Protein AF-A0A2K3NR75-F1 (afdb_monomer_lite)

Foldseek 3Di:
DDDPPPVVVVVVVVVVVVVVVVVVVVVVVVVVVVVVVVLVVVLVVVLVVCVVVVDFQDKDKDKDWDQKDKDFDDDPNDGQKMKMWGGWIWIWIADRSRDIDIDTDTPWIWMAGPDPPDPGGTPDTGDDPDPVVPD

Organism: T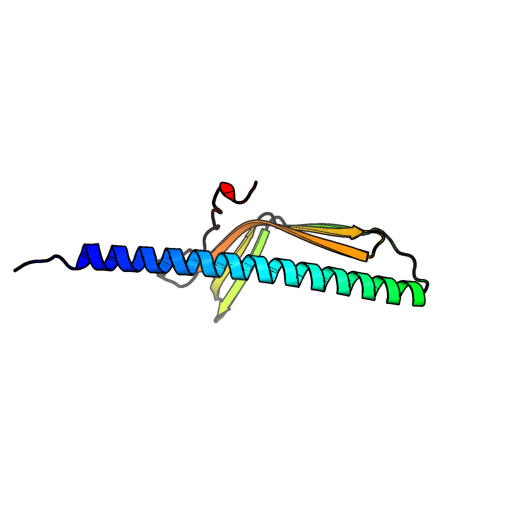rifolium pratense (NCBI:txid57577)

Radius of gyration: 23.93 Å; chains: 1; bounding box: 60×55×50 Å

InterPro domains:
  IPR045167 Hobbit [PF10344] (11-134)
  IPR045167 Hobbit [PTHR15678] (14-135)

pLDDT: mean 82.63, std 13.37, range [39.53, 96.19]

Sequence (135 aa):
MCMPNQIVIQHWQVQGLKRELVSAQKSRKAASVALRLALQKAAQLRLAEKEKNKSPSYAMRISLQINKVVWSMLVDGKSFAEAEINDMIYDFDRDYKDVGVAQFTTKYFVVRNCLPNAKSDMLLSAWNPPAEWGK

Structure (mmCIF, N/CA/C/O backbone):
data_AF-A0A2K3NR75-F1
#
_entry.id   AF-A0A2K3NR75-F1
#
loop_
_atom_site.group_PDB
_atom_site.id
_atom_site.type_symbol
_atom_site.label_atom_id
_atom_site.label_alt_id
_atom_site.label_comp_id
_atom_site.label_asym_id
_atom_site.label_entity_id
_atom_site.label_seq_id
_atom_site.pdbx_PDB_ins_code
_atom_site.Cartn_x
_atom_site.Cartn_y
_atom_site.Cartn_z
_atom_site.occupancy
_atom_site.B_iso_or_equiv
_atom_site.auth_seq_id
_atom_site.auth_comp_id
_atom_site.auth_asym_id
_atom_site.auth_atom_id
_atom_site.pdbx_PDB_model_num
ATOM 1 N N . MET A 1 1 ? -38.927 -38.707 5.426 1.00 39.53 1 MET A N 1
ATOM 2 C CA . MET A 1 1 ? -38.638 -37.442 4.717 1.00 39.53 1 MET A CA 1
ATOM 3 C C . MET A 1 1 ? -37.135 -37.358 4.524 1.00 39.53 1 MET A C 1
ATOM 5 O O . MET A 1 1 ? -36.407 -37.290 5.503 1.00 39.53 1 MET A O 1
ATOM 9 N N . CYS A 1 2 ? -36.675 -37.510 3.284 1.00 45.22 2 CYS A N 1
ATOM 10 C CA . CYS A 1 2 ? -35.259 -37.522 2.935 1.00 45.22 2 CYS A CA 1
ATOM 11 C C . CYS A 1 2 ? -34.690 -36.097 2.988 1.00 45.22 2 CYS A C 1
ATOM 13 O O . CYS A 1 2 ? -35.294 -35.185 2.431 1.00 45.22 2 CYS A O 1
ATOM 15 N N . MET A 1 3 ? -33.505 -35.924 3.577 1.00 49.94 3 MET A N 1
ATOM 16 C CA . MET A 1 3 ? -32.680 -34.716 3.448 1.00 49.94 3 MET A CA 1
ATOM 17 C C . MET A 1 3 ? -31.405 -35.046 2.643 1.00 49.94 3 MET A C 1
ATOM 19 O O . MET A 1 3 ? -30.367 -35.289 3.254 1.00 49.94 3 MET A O 1
ATOM 23 N N . PRO A 1 4 ? -31.425 -35.081 1.292 1.00 53.16 4 PRO A N 1
ATOM 24 C CA . PRO A 1 4 ? -30.208 -35.246 0.489 1.00 53.16 4 PRO A CA 1
ATOM 25 C C . PRO A 1 4 ? -29.584 -33.910 0.034 1.00 53.16 4 PRO A C 1
ATOM 27 O O . PRO A 1 4 ? -28.529 -33.906 -0.592 1.00 53.16 4 PRO A O 1
ATOM 30 N N . ASN A 1 5 ? -30.212 -32.762 0.310 1.00 58.28 5 ASN A N 1
ATOM 31 C CA . ASN A 1 5 ? -29.942 -31.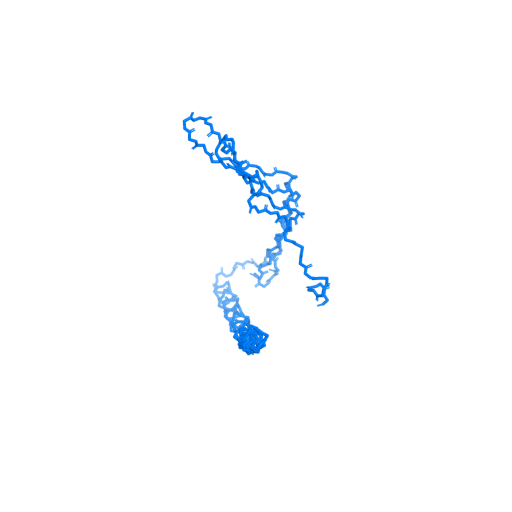549 -0.471 1.00 58.28 5 ASN A CA 1
ATOM 32 C C . ASN A 1 5 ? -28.756 -30.693 0.004 1.00 58.28 5 ASN A C 1
ATOM 34 O O . ASN A 1 5 ? -28.143 -30.023 -0.820 1.00 58.28 5 ASN A O 1
ATOM 38 N N . GLN A 1 6 ? -28.369 -30.711 1.282 1.00 58.34 6 GLN A N 1
ATOM 39 C CA . GLN A 1 6 ? -27.370 -29.748 1.781 1.00 58.34 6 GLN A CA 1
ATOM 40 C C . GLN A 1 6 ? -25.939 -30.041 1.288 1.00 58.34 6 GLN A C 1
ATOM 42 O O . GLN A 1 6 ? -25.215 -29.128 0.895 1.00 58.34 6 GLN A O 1
ATOM 47 N N . ILE A 1 7 ? -25.545 -31.319 1.260 1.00 62.47 7 ILE A N 1
ATOM 48 C CA . ILE A 1 7 ? -24.196 -31.757 0.854 1.00 62.47 7 ILE A CA 1
ATOM 49 C C . ILE A 1 7 ? -24.002 -31.582 -0.659 1.00 62.47 7 ILE A C 1
ATOM 51 O O . ILE A 1 7 ? -22.949 -31.138 -1.117 1.00 62.47 7 ILE A O 1
ATOM 55 N N . VAL A 1 8 ? -25.043 -31.875 -1.442 1.00 63.75 8 VAL A N 1
ATOM 56 C CA . VAL A 1 8 ? -25.018 -31.723 -2.902 1.00 63.75 8 VAL A CA 1
ATOM 57 C C . VAL A 1 8 ? -24.912 -30.244 -3.287 1.00 63.75 8 VAL A C 1
ATOM 59 O O . VAL A 1 8 ? -24.102 -29.900 -4.146 1.00 63.75 8 VAL A O 1
ATOM 62 N N . ILE A 1 9 ? -25.648 -29.351 -2.611 1.00 69.75 9 ILE A N 1
ATOM 63 C CA . ILE A 1 9 ? -25.576 -27.897 -2.841 1.00 69.75 9 ILE A CA 1
ATOM 64 C C . ILE A 1 9 ? -24.168 -27.356 -2.545 1.00 69.75 9 ILE A C 1
ATOM 66 O O . ILE A 1 9 ? -23.607 -26.636 -3.374 1.00 69.75 9 ILE A O 1
ATOM 70 N N . GLN A 1 10 ? -23.556 -27.751 -1.424 1.00 71.38 10 GLN A N 1
ATOM 71 C CA . GLN A 1 10 ? -22.191 -27.331 -1.082 1.00 71.38 10 GLN A CA 1
ATOM 72 C C . GLN A 1 10 ? -21.157 -27.822 -2.101 1.00 71.38 10 GLN A C 1
ATOM 74 O O . GLN A 1 10 ? -20.259 -27.073 -2.488 1.00 71.38 10 GLN A O 1
ATOM 79 N N . HIS A 1 11 ? -21.300 -29.054 -2.591 1.00 80.06 11 HIS A N 1
ATOM 80 C CA . HIS A 1 11 ? -20.415 -29.599 -3.616 1.00 80.06 11 HIS A CA 1
ATOM 81 C C . HIS A 1 11 ? -20.489 -28.800 -4.930 1.00 80.06 11 HIS A C 1
ATOM 83 O O . HIS A 1 11 ? -19.452 -28.454 -5.502 1.00 80.06 11 HIS A O 1
ATOM 89 N N . TRP A 1 12 ? -21.693 -28.438 -5.385 1.00 83.19 12 TRP A N 1
ATOM 90 C CA . TRP A 1 12 ? -21.870 -27.605 -6.580 1.00 83.19 12 TRP A CA 1
ATOM 91 C C . TRP A 1 12 ? -21.313 -26.190 -6.405 1.00 83.19 12 TRP A C 1
ATOM 93 O O . TRP A 1 12 ? -20.656 -25.685 -7.317 1.00 83.19 12 TRP A O 1
ATOM 103 N N . GLN A 1 13 ? -21.494 -25.580 -5.231 1.00 86.06 13 GLN A N 1
ATOM 104 C CA . GLN A 1 13 ? -20.902 -24.277 -4.911 1.00 86.06 13 GLN A CA 1
ATOM 105 C C . GLN A 1 13 ? -19.370 -24.328 -4.943 1.00 86.06 13 GLN A C 1
ATOM 107 O O . GLN A 1 13 ? -18.740 -23.499 -5.597 1.00 86.06 13 GLN A O 1
ATOM 112 N N . VAL A 1 14 ? -18.755 -25.337 -4.320 1.00 89.38 14 VAL A N 1
ATOM 113 C CA . VAL A 1 14 ? -17.293 -25.509 -4.330 1.00 89.38 14 VAL A CA 1
ATOM 114 C C . VAL A 1 14 ? -16.768 -25.726 -5.752 1.00 89.38 14 VAL A C 1
ATOM 116 O O . VAL A 1 14 ? -15.735 -25.167 -6.124 1.00 89.38 14 VAL A O 1
ATOM 119 N N . GLN A 1 15 ? -17.467 -26.504 -6.582 1.00 91.38 15 GLN A N 1
ATOM 120 C CA . GLN A 1 15 ? -17.078 -26.696 -7.982 1.00 91.38 15 GLN A CA 1
ATOM 121 C C . GLN A 1 15 ? -17.253 -25.435 -8.842 1.00 91.38 15 GLN A C 1
ATOM 123 O O . GLN A 1 15 ? -16.462 -25.218 -9.766 1.00 91.38 15 GLN A O 1
ATOM 128 N N . GLY A 1 16 ? -18.261 -24.608 -8.558 1.00 93.06 16 GLY A N 1
ATOM 129 C CA . GLY A 1 16 ? -18.436 -23.293 -9.177 1.00 93.06 16 GLY A CA 1
ATOM 130 C C . GLY A 1 16 ? -17.271 -22.363 -8.843 1.00 93.06 16 GLY A C 1
ATOM 131 O O . GLY A 1 16 ? -16.572 -21.903 -9.744 1.00 93.06 16 GLY A O 1
ATOM 132 N N . LEU A 1 17 ? -16.967 -22.218 -7.551 1.00 93.19 17 LEU A N 1
ATOM 133 C CA . LEU A 1 17 ? -15.864 -21.387 -7.058 1.00 93.19 17 LEU A CA 1
ATOM 134 C C . LEU A 1 17 ? -14.503 -21.816 -7.620 1.00 93.19 17 LEU A C 1
ATOM 136 O O . LEU A 1 17 ? -13.689 -20.973 -7.988 1.00 93.19 17 LEU A O 1
ATOM 140 N N . LYS A 1 18 ? -14.249 -23.123 -7.760 1.00 93.62 18 LYS A N 1
ATOM 141 C CA . LYS A 1 18 ? -13.016 -23.625 -8.395 1.00 93.62 18 LYS A CA 1
ATOM 142 C C . LYS A 1 18 ? -12.893 -23.192 -9.859 1.00 93.62 18 LYS A C 1
ATOM 144 O O . LYS A 1 18 ? -11.796 -22.854 -10.300 1.00 93.62 18 LYS A O 1
ATOM 149 N N . ARG A 1 19 ? -13.994 -23.183 -10.617 1.00 94.69 19 ARG A N 1
ATOM 150 C CA . ARG A 1 19 ? -13.997 -22.702 -12.010 1.00 94.69 19 ARG A CA 1
ATOM 151 C C . ARG A 1 19 ? -13.770 -21.195 -12.085 1.00 94.69 19 ARG A C 1
ATOM 153 O O . ARG A 1 19 ? -12.962 -20.747 -12.900 1.00 94.69 19 ARG A O 1
ATOM 160 N N . GLU A 1 20 ? -14.428 -20.433 -11.219 1.00 94.38 20 GLU A N 1
ATOM 161 C CA . GLU A 1 20 ? -14.246 -18.982 -11.128 1.00 94.38 20 GLU A CA 1
ATOM 162 C C . GLU A 1 20 ? -12.811 -18.612 -10.747 1.00 94.38 20 GLU A C 1
ATOM 164 O O . GLU A 1 20 ? -12.221 -17.737 -11.379 1.00 94.38 20 GLU A O 1
ATOM 169 N N . LEU A 1 21 ? -12.200 -19.339 -9.807 1.00 91.31 21 LEU A N 1
ATOM 170 C CA . LEU A 1 21 ? -10.807 -19.141 -9.407 1.00 91.31 21 LEU A CA 1
ATOM 171 C C . LEU A 1 21 ? -9.846 -19.296 -10.593 1.00 91.31 21 LEU A C 1
ATOM 173 O O . LEU A 1 21 ? -8.980 -18.447 -10.800 1.00 91.31 21 LEU A O 1
ATOM 177 N N . VAL A 1 22 ? -10.010 -20.347 -11.402 1.00 94.31 22 VAL A N 1
ATOM 178 C CA . VAL A 1 22 ? -9.172 -20.572 -12.594 1.00 94.31 22 VAL A CA 1
ATOM 179 C C . VAL A 1 22 ? -9.359 -19.450 -13.618 1.00 94.31 22 VAL A C 1
ATOM 181 O O . VAL A 1 22 ? -8.386 -18.992 -14.222 1.00 94.31 22 VAL A O 1
ATOM 184 N N . SER A 1 23 ? -10.594 -18.980 -13.807 1.00 94.50 23 SER A N 1
ATOM 185 C CA . SER A 1 23 ? -10.890 -17.846 -14.687 1.00 94.50 23 SER A CA 1
ATOM 186 C C . SER A 1 23 ? -10.212 -16.563 -14.193 1.00 94.50 23 SER A C 1
ATOM 188 O O . SER A 1 23 ? -9.476 -15.915 -14.941 1.00 94.50 23 SER A O 1
ATOM 190 N N . ALA A 1 24 ? -10.353 -16.249 -12.903 1.00 91.06 24 ALA A N 1
ATOM 191 C CA . ALA A 1 24 ? -9.741 -15.082 -12.278 1.00 91.06 24 ALA A CA 1
ATOM 192 C C . ALA A 1 24 ? -8.207 -15.122 -12.366 1.00 91.06 24 ALA A C 1
ATOM 194 O O . ALA A 1 24 ? -7.572 -14.113 -12.673 1.00 91.06 24 ALA A O 1
ATOM 195 N N . GLN A 1 25 ? -7.595 -16.294 -12.173 1.00 92.88 25 GLN A N 1
ATOM 196 C CA . GLN A 1 25 ? -6.150 -16.482 -12.319 1.00 92.88 25 GLN A CA 1
ATOM 197 C C . GLN A 1 25 ? -5.666 -16.211 -13.749 1.00 92.88 25 GLN A C 1
ATOM 199 O O . GLN A 1 25 ? -4.639 -15.549 -13.930 1.00 92.88 25 GLN A O 1
ATOM 204 N N . LYS A 1 26 ? -6.400 -16.678 -14.769 1.00 95.75 26 LYS A N 1
ATOM 205 C CA . LYS A 1 26 ? -6.086 -16.396 -16.179 1.00 95.75 26 LYS A CA 1
ATOM 206 C C . LYS A 1 26 ? -6.196 -14.906 -16.487 1.00 95.75 26 LYS A C 1
ATOM 208 O O . LYS A 1 26 ? -5.255 -14.340 -17.045 1.00 95.75 26 LYS A O 1
ATOM 213 N N . SER A 1 27 ? -7.283 -14.266 -16.061 1.00 92.50 27 SER A N 1
ATOM 214 C CA . SER A 1 27 ? -7.485 -12.821 -16.218 1.00 92.50 27 SER A CA 1
ATOM 215 C C . SER A 1 27 ? -6.378 -12.020 -15.536 1.00 92.50 27 SER A C 1
ATOM 217 O O . SER A 1 27 ? -5.807 -11.118 -16.144 1.00 92.50 27 SER A O 1
ATOM 219 N N . ARG A 1 28 ? -5.981 -12.404 -14.316 1.00 91.88 28 ARG A N 1
ATOM 220 C CA . ARG A 1 28 ? -4.858 -11.789 -13.595 1.00 91.88 28 ARG A CA 1
ATOM 221 C C . ARG A 1 28 ? -3.544 -11.917 -14.364 1.00 91.88 28 ARG A C 1
ATOM 223 O O . ARG A 1 28 ? -2.801 -10.943 -14.464 1.00 91.88 28 ARG A O 1
ATOM 230 N N . LYS A 1 29 ? -3.250 -13.094 -14.928 1.00 94.69 29 LYS A N 1
ATOM 231 C CA . LYS A 1 29 ? -2.036 -13.311 -15.732 1.00 94.69 29 LYS A CA 1
ATOM 232 C C . LYS A 1 29 ? -2.039 -12.438 -16.990 1.00 94.69 29 LYS A C 1
ATOM 234 O O . LYS A 1 29 ? -1.027 -11.811 -17.287 1.00 94.69 29 LYS A O 1
ATOM 239 N N . ALA A 1 30 ? -3.171 -12.350 -17.686 1.00 96.19 30 ALA A N 1
ATOM 240 C CA . ALA A 1 30 ? -3.319 -11.496 -18.863 1.00 96.19 30 ALA A CA 1
ATOM 241 C C . ALA A 1 30 ? -3.146 -10.007 -18.517 1.00 96.19 30 ALA A C 1
ATOM 243 O O . ALA A 1 30 ? -2.362 -9.314 -19.165 1.00 96.19 30 ALA A O 1
ATOM 244 N N . ALA A 1 31 ? -3.800 -9.536 -17.451 1.00 91.56 31 ALA A N 1
ATOM 245 C CA . ALA A 1 31 ? -3.668 -8.166 -16.963 1.00 91.56 31 ALA A CA 1
ATOM 246 C C . ALA A 1 31 ? -2.223 -7.831 -16.561 1.00 91.56 31 ALA A C 1
ATOM 248 O O . ALA A 1 31 ? -1.721 -6.765 -16.903 1.00 91.56 31 ALA A O 1
ATOM 249 N N . SER A 1 32 ? -1.521 -8.757 -15.901 1.00 89.31 32 SER A N 1
ATOM 250 C CA . SER A 1 32 ? -0.112 -8.586 -15.528 1.00 89.31 32 SER A CA 1
ATOM 251 C C . SER A 1 32 ? 0.804 -8.444 -16.752 1.00 89.31 32 SER A C 1
ATOM 253 O O . SER A 1 32 ? 1.653 -7.551 -16.787 1.00 89.31 32 SER A O 1
ATOM 255 N N . VAL A 1 33 ? 0.604 -9.265 -17.789 1.00 95.88 33 VAL A N 1
ATOM 256 C CA . VAL A 1 33 ? 1.363 -9.162 -19.049 1.00 95.88 33 VAL A CA 1
ATOM 257 C C . VAL A 1 33 ? 1.075 -7.837 -19.757 1.00 95.88 33 VAL A C 1
ATOM 259 O O . VAL A 1 33 ? 2.009 -7.159 -20.190 1.00 95.88 33 VAL A O 1
ATOM 262 N N . ALA A 1 34 ? -0.197 -7.440 -19.839 1.00 95.38 34 ALA A N 1
ATOM 263 C CA . ALA A 1 34 ? -0.598 -6.175 -20.447 1.00 95.38 34 ALA A CA 1
ATOM 264 C C . ALA A 1 34 ? 0.009 -4.970 -19.710 1.00 95.38 34 ALA A C 1
ATOM 266 O O . ALA A 1 34 ? 0.574 -4.080 -20.346 1.00 95.38 34 ALA A O 1
ATOM 267 N N . LEU A 1 35 ? -0.031 -4.978 -18.374 1.00 92.12 35 LEU A N 1
ATOM 268 C CA . LEU A 1 35 ? 0.584 -3.950 -17.538 1.00 92.12 35 LEU A CA 1
ATOM 269 C C . LEU A 1 35 ? 2.091 -3.865 -17.782 1.00 92.12 35 LEU A C 1
ATOM 271 O O . LEU A 1 35 ? 2.618 -2.776 -17.995 1.00 92.12 35 LEU A O 1
ATOM 275 N N . ARG A 1 36 ? 2.790 -5.005 -17.809 1.00 90.75 36 ARG A N 1
ATOM 276 C CA . ARG A 1 36 ? 4.233 -5.042 -18.072 1.00 90.75 36 ARG A CA 1
ATOM 277 C C . ARG A 1 36 ? 4.580 -4.420 -19.426 1.00 90.75 36 ARG A C 1
ATOM 279 O O . ARG A 1 36 ? 5.513 -3.625 -19.497 1.00 90.75 36 ARG A O 1
ATOM 286 N N . LEU A 1 37 ? 3.824 -4.734 -20.478 1.00 95.19 37 LEU A N 1
ATOM 287 C CA . LEU A 1 37 ? 4.020 -4.137 -21.805 1.00 95.19 37 LEU A CA 1
ATOM 288 C C . LEU A 1 37 ? 3.746 -2.629 -21.807 1.00 95.19 37 LEU A C 1
ATOM 290 O O . LEU A 1 37 ? 4.505 -1.872 -22.411 1.00 95.19 37 LEU A O 1
ATOM 294 N N . ALA A 1 38 ? 2.685 -2.184 -21.131 1.00 93.75 38 ALA A N 1
ATOM 295 C CA . ALA A 1 38 ? 2.356 -0.765 -21.021 1.00 93.75 38 ALA A CA 1
ATOM 296 C C . ALA A 1 38 ? 3.465 0.014 -20.297 1.00 93.75 38 ALA A C 1
ATOM 298 O O . ALA A 1 38 ? 3.893 1.062 -20.779 1.00 93.75 38 ALA A O 1
ATOM 299 N N . LEU A 1 39 ? 3.990 -0.533 -19.196 1.00 86.69 39 LEU A N 1
ATOM 300 C CA . LEU A 1 39 ? 5.107 0.054 -18.456 1.00 86.69 39 LEU A CA 1
ATOM 301 C C . LEU A 1 39 ? 6.385 0.115 -19.300 1.00 86.69 39 LEU A C 1
ATOM 303 O O . LEU A 1 39 ? 7.054 1.145 -19.312 1.00 86.69 39 LEU A O 1
ATOM 307 N N . GLN A 1 40 ? 6.700 -0.944 -20.053 1.00 86.25 40 GLN A N 1
ATOM 308 C CA . GLN A 1 40 ? 7.851 -0.952 -20.962 1.00 86.25 40 GLN A CA 1
ATOM 309 C C . GLN A 1 40 ? 7.733 0.123 -22.049 1.00 86.25 40 GLN A C 1
ATOM 311 O O . GLN A 1 40 ? 8.690 0.861 -22.278 1.00 86.25 40 GLN A O 1
ATOM 316 N N . LYS A 1 41 ? 6.560 0.262 -22.680 1.00 93.06 41 LYS A N 1
ATOM 317 C CA . LYS A 1 41 ? 6.311 1.316 -23.678 1.00 93.06 41 LYS A CA 1
ATOM 318 C C . LYS A 1 41 ? 6.420 2.713 -23.069 1.00 93.06 41 LYS A C 1
ATOM 320 O O . LYS A 1 41 ? 7.056 3.581 -23.655 1.00 93.06 41 LYS A O 1
ATOM 325 N N . ALA A 1 42 ? 5.844 2.925 -21.887 1.00 85.94 42 ALA A N 1
ATOM 326 C CA . ALA A 1 42 ? 5.930 4.205 -21.189 1.00 85.94 42 ALA A CA 1
ATOM 327 C C . ALA A 1 42 ? 7.382 4.571 -20.831 1.00 85.94 42 ALA A C 1
ATOM 329 O O . ALA A 1 42 ? 7.777 5.725 -20.983 1.00 85.94 42 ALA A O 1
ATOM 330 N N . ALA A 1 43 ? 8.193 3.596 -20.409 1.00 80.38 43 ALA A N 1
ATOM 331 C CA . ALA A 1 43 ? 9.615 3.805 -20.142 1.00 80.38 43 ALA A CA 1
ATOM 332 C C . ALA A 1 43 ? 10.394 4.168 -21.420 1.00 80.38 43 ALA A C 1
ATOM 334 O O . ALA A 1 43 ? 11.170 5.119 -21.411 1.00 80.38 43 ALA A O 1
ATOM 335 N N . GLN A 1 44 ? 10.143 3.470 -22.534 1.00 83.69 44 GLN A N 1
ATOM 336 C CA . GLN A 1 44 ? 10.761 3.781 -23.831 1.00 83.69 44 GLN A CA 1
ATOM 337 C C . GLN A 1 44 ? 10.411 5.191 -24.326 1.00 83.69 44 GLN A C 1
ATOM 339 O O . GLN A 1 44 ? 11.289 5.905 -24.801 1.00 83.69 44 GLN A O 1
ATOM 344 N N . LEU A 1 45 ? 9.150 5.611 -24.184 1.00 85.50 45 LEU A N 1
ATOM 345 C CA . LEU A 1 45 ? 8.717 6.961 -24.559 1.00 85.50 45 LEU A CA 1
ATOM 346 C C . LEU A 1 45 ? 9.426 8.035 -23.727 1.00 85.50 45 LEU A C 1
ATOM 348 O O . LEU A 1 45 ? 9.937 8.999 -24.290 1.00 85.50 45 LEU A O 1
ATOM 352 N N . ARG A 1 46 ? 9.534 7.835 -22.408 1.00 77.00 46 ARG A N 1
ATOM 353 C CA . ARG A 1 46 ? 10.263 8.758 -21.524 1.00 77.00 46 ARG A CA 1
ATOM 354 C C . ARG A 1 46 ? 11.746 8.854 -21.869 1.00 77.00 46 ARG A C 1
ATOM 356 O O . ARG A 1 46 ? 12.290 9.953 -21.855 1.00 77.00 46 ARG A O 1
ATOM 363 N N . LEU A 1 47 ? 12.388 7.735 -22.211 1.00 73.88 47 LEU A N 1
ATOM 364 C CA . LEU A 1 47 ? 13.778 7.726 -22.676 1.00 73.88 47 LEU A CA 1
ATOM 365 C C . LEU A 1 47 ? 13.947 8.546 -23.964 1.00 73.88 47 LEU A C 1
ATOM 367 O O . LEU A 1 47 ? 14.815 9.413 -24.021 1.00 73.88 47 LEU A O 1
ATOM 371 N N . ALA A 1 48 ? 13.076 8.343 -24.957 1.00 79.12 48 ALA A N 1
ATOM 372 C CA . ALA A 1 48 ? 13.125 9.076 -26.224 1.00 79.12 48 ALA A CA 1
ATOM 373 C C . ALA A 1 48 ? 12.853 10.586 -26.060 1.00 79.12 48 ALA A C 1
ATOM 375 O O . ALA A 1 48 ? 13.471 11.415 -26.730 1.00 79.12 48 ALA A O 1
ATOM 376 N N . GLU A 1 49 ? 11.942 10.975 -25.163 1.00 75.94 49 GLU A N 1
ATOM 377 C CA . GLU A 1 49 ? 11.715 12.382 -24.801 1.00 75.94 49 GLU A CA 1
ATOM 378 C C . GLU A 1 49 ? 12.930 12.997 -24.097 1.00 75.94 49 GLU A C 1
ATOM 380 O O . GLU A 1 49 ? 13.267 14.161 -24.324 1.00 75.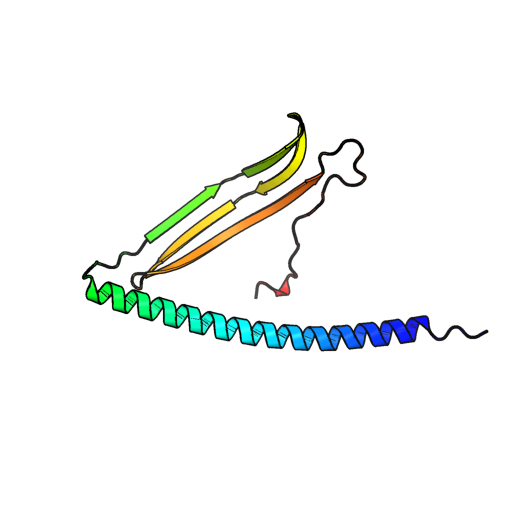94 49 GLU A O 1
ATOM 385 N N . LYS A 1 50 ? 13.627 12.219 -23.269 1.00 66.06 50 LYS A N 1
ATOM 386 C CA . LYS A 1 50 ? 14.808 12.678 -22.540 1.00 66.06 50 LYS A CA 1
ATOM 387 C C . LYS A 1 50 ? 16.027 12.866 -23.442 1.00 66.06 50 LYS A C 1
ATOM 389 O O . LYS A 1 50 ? 16.722 13.873 -23.308 1.00 66.06 50 LYS A O 1
ATOM 394 N N . GLU A 1 51 ? 16.239 11.966 -24.403 1.00 67.88 51 GLU A N 1
ATOM 395 C CA . GLU A 1 51 ? 17.280 12.101 -25.433 1.00 67.88 51 GLU A CA 1
ATOM 396 C C . GLU A 1 51 ? 17.113 13.395 -26.247 1.00 67.88 51 GLU A C 1
ATOM 398 O O . GLU A 1 51 ? 18.101 14.070 -26.543 1.00 67.88 51 GLU A O 1
ATOM 403 N N . LYS A 1 52 ? 15.868 13.812 -26.530 1.00 70.94 52 LYS A N 1
ATOM 404 C CA . LYS A 1 52 ? 15.579 15.102 -27.185 1.00 70.94 52 LYS A CA 1
ATOM 405 C C . LYS A 1 52 ? 15.947 16.313 -26.326 1.00 70.94 52 LYS A C 1
ATOM 407 O O . LYS A 1 52 ? 16.365 17.335 -26.865 1.00 70.94 52 LYS A O 1
ATOM 412 N N . ASN A 1 53 ? 15.823 16.196 -25.007 1.00 66.62 53 ASN A N 1
ATOM 413 C CA . ASN A 1 53 ? 16.012 17.303 -24.069 1.00 66.62 53 ASN A CA 1
ATOM 414 C C . ASN A 1 53 ? 17.449 17.414 -23.515 1.00 66.62 53 ASN A C 1
ATOM 416 O O . ASN A 1 53 ? 17.700 18.287 -22.686 1.00 66.62 53 ASN A O 1
ATOM 420 N N . LYS A 1 54 ? 18.393 16.558 -23.958 1.00 60.84 54 LYS A N 1
ATOM 421 C CA . LYS A 1 54 ? 19.814 16.507 -23.526 1.00 60.84 54 LYS A CA 1
ATOM 422 C C . LYS A 1 54 ? 20.023 16.522 -22.001 1.00 60.84 54 LYS A C 1
ATOM 424 O O . LYS A 1 54 ? 21.093 16.902 -21.526 1.00 60.84 54 LYS A O 1
ATOM 429 N N . SER A 1 55 ? 19.025 16.121 -21.216 1.00 60.12 55 SER A N 1
ATOM 430 C CA . SER A 1 55 ? 19.146 16.114 -19.761 1.00 60.12 55 SER A CA 1
ATOM 431 C C . SER A 1 55 ? 19.874 14.841 -19.311 1.00 60.12 55 SER A C 1
ATOM 433 O O . SER A 1 55 ? 19.494 13.741 -19.725 1.00 60.12 55 SER A O 1
ATOM 435 N N . PRO A 1 56 ? 20.928 14.940 -18.478 1.00 58.81 56 PRO A N 1
ATOM 436 C CA . PRO A 1 56 ? 21.642 13.760 -18.009 1.00 58.81 56 PRO A CA 1
ATOM 437 C C . PRO A 1 56 ? 20.706 12.847 -17.218 1.00 58.81 56 PRO A C 1
ATOM 439 O O . PRO A 1 56 ? 19.860 13.307 -16.445 1.00 58.81 56 PRO A O 1
ATOM 442 N N . SER A 1 57 ? 20.862 11.538 -17.391 1.00 64.88 57 SER A N 1
ATOM 443 C CA . SER A 1 57 ? 20.247 10.582 -16.479 1.00 64.88 57 SER A CA 1
ATOM 444 C C . SER A 1 57 ? 21.088 10.397 -15.233 1.00 64.88 57 SER A C 1
ATOM 446 O O . SER A 1 57 ? 22.313 10.333 -15.313 1.00 64.88 57 SER A O 1
ATOM 448 N N . TYR A 1 58 ? 20.427 10.352 -14.079 1.00 71.44 58 TYR A N 1
ATOM 449 C CA . TYR A 1 58 ? 21.081 10.230 -12.788 1.00 71.44 58 TYR A CA 1
ATOM 450 C C . TYR A 1 58 ? 20.376 9.154 -11.975 1.00 71.44 58 TYR A C 1
ATOM 452 O O . TYR A 1 58 ? 19.147 9.161 -11.871 1.00 71.44 58 TYR A O 1
ATOM 460 N N . ALA A 1 59 ? 21.158 8.239 -11.405 1.00 81.94 59 ALA A N 1
ATOM 461 C CA . ALA A 1 59 ? 20.625 7.270 -10.468 1.00 81.94 59 ALA A CA 1
ATOM 462 C C . ALA A 1 59 ? 20.236 7.980 -9.171 1.00 81.94 59 ALA A C 1
ATOM 464 O O . ALA A 1 59 ? 20.982 8.808 -8.650 1.00 81.94 59 ALA A O 1
ATOM 465 N N . MET A 1 60 ? 19.062 7.658 -8.648 1.00 88.88 60 MET A N 1
ATOM 466 C CA . MET A 1 60 ? 18.546 8.256 -7.425 1.00 88.88 60 MET A CA 1
ATOM 467 C C . MET A 1 60 ? 18.080 7.151 -6.500 1.00 88.88 60 MET A C 1
ATOM 469 O O . MET A 1 60 ? 17.330 6.279 -6.924 1.00 88.88 60 MET A O 1
ATOM 473 N N . ARG A 1 61 ? 18.486 7.233 -5.236 1.00 91.06 61 ARG A N 1
ATOM 474 C CA . ARG A 1 61 ? 17.979 6.380 -4.169 1.00 91.06 61 ARG A CA 1
ATOM 475 C C . ARG A 1 61 ? 17.475 7.251 -3.034 1.00 91.06 61 ARG A C 1
ATOM 477 O O . ARG A 1 61 ? 18.209 8.103 -2.539 1.00 91.06 61 ARG A O 1
ATOM 484 N N . ILE A 1 62 ? 16.228 7.046 -2.639 1.00 93.25 62 ILE A N 1
ATOM 485 C CA . ILE A 1 62 ? 15.605 7.685 -1.481 1.00 93.25 62 ILE A CA 1
ATOM 486 C C . ILE A 1 62 ? 15.099 6.563 -0.587 1.00 93.25 62 ILE A C 1
ATOM 488 O O . ILE A 1 62 ? 14.397 5.680 -1.063 1.00 93.25 62 ILE A O 1
ATOM 492 N N . SER A 1 63 ? 15.442 6.608 0.695 1.00 93.25 63 SER A N 1
ATOM 493 C CA . SER A 1 63 ? 14.879 5.716 1.705 1.00 93.25 63 SER A CA 1
ATOM 494 C C . SER A 1 63 ? 14.252 6.568 2.797 1.00 93.25 63 SER A C 1
ATOM 496 O O . SER A 1 63 ? 14.872 7.512 3.292 1.00 93.25 63 SER A O 1
ATOM 498 N N . LEU A 1 64 ? 13.003 6.271 3.130 1.00 94.31 64 LEU A N 1
ATOM 499 C CA . LEU A 1 64 ? 12.248 6.914 4.191 1.00 94.31 64 LEU A CA 1
ATOM 500 C C . LEU A 1 64 ? 11.734 5.834 5.135 1.00 94.31 64 LEU A C 1
ATOM 502 O O . LEU A 1 64 ? 11.021 4.925 4.719 1.00 94.31 64 LEU A O 1
ATOM 506 N N . GLN A 1 65 ? 12.051 5.978 6.415 1.00 94.25 65 GLN A N 1
ATOM 507 C CA . GLN A 1 65 ? 11.559 5.101 7.464 1.00 94.25 65 GLN A CA 1
ATOM 508 C C . GLN A 1 65 ? 10.698 5.903 8.436 1.00 94.25 65 GLN A C 1
ATOM 510 O O . GLN A 1 65 ? 11.137 6.912 8.989 1.00 94.25 65 GLN A O 1
ATOM 515 N N . ILE A 1 66 ? 9.474 5.434 8.657 1.00 93.56 66 ILE A N 1
ATOM 516 C CA . ILE A 1 66 ? 8.552 5.980 9.647 1.00 93.56 66 ILE A CA 1
ATOM 517 C C . ILE A 1 66 ? 8.141 4.848 10.581 1.00 93.56 66 ILE A C 1
ATOM 519 O O . ILE A 1 66 ? 7.485 3.892 10.172 1.00 93.56 66 ILE A O 1
ATOM 523 N N . ASN A 1 67 ? 8.504 4.977 11.856 1.00 93.25 67 ASN A N 1
ATOM 524 C CA . ASN A 1 67 ? 8.242 3.932 12.847 1.00 93.25 67 ASN A CA 1
ATOM 525 C C . ASN A 1 67 ? 6.739 3.723 13.068 1.00 93.25 67 ASN A C 1
ATOM 527 O O . ASN A 1 67 ? 6.274 2.591 13.162 1.00 93.25 67 ASN A O 1
ATOM 531 N N . LYS A 1 68 ? 5.969 4.814 13.133 1.00 93.50 68 LYS A N 1
ATOM 532 C CA . LYS A 1 68 ? 4.529 4.759 13.376 1.00 93.50 68 LYS A CA 1
ATOM 533 C C . LYS A 1 68 ? 3.818 5.953 12.752 1.00 93.50 68 LYS A C 1
ATOM 535 O O . LYS A 1 68 ? 4.213 7.096 12.970 1.00 93.50 68 LYS A O 1
ATOM 540 N N . VAL A 1 69 ? 2.742 5.677 12.025 1.00 91.94 69 VAL A N 1
ATOM 541 C CA . VAL A 1 69 ? 1.786 6.672 11.526 1.00 91.94 69 VAL A CA 1
ATOM 542 C C . VAL A 1 69 ? 0.418 6.325 12.092 1.00 91.94 69 VAL A C 1
ATOM 544 O O . VAL A 1 69 ? -0.031 5.189 11.953 1.00 91.94 69 VAL A O 1
ATOM 547 N N . VAL A 1 70 ? -0.248 7.295 12.720 1.00 92.88 70 VAL A N 1
ATOM 548 C CA . VAL A 1 70 ? -1.628 7.147 13.202 1.00 92.88 70 VAL A CA 1
ATOM 549 C C . VAL A 1 70 ? -2.473 8.264 12.626 1.00 92.88 70 VAL A C 1
ATOM 551 O O . VAL A 1 70 ? -2.120 9.436 12.752 1.00 92.88 70 VAL A O 1
ATOM 554 N N . TRP A 1 71 ? -3.576 7.895 11.990 1.00 93.81 71 TRP A N 1
ATOM 555 C CA . TRP A 1 71 ? -4.583 8.806 11.465 1.00 93.81 71 TRP A CA 1
ATOM 556 C C . TRP A 1 71 ? -5.906 8.545 12.177 1.00 93.81 71 TRP A C 1
ATOM 558 O O . TRP A 1 71 ? -6.367 7.406 12.218 1.00 93.81 71 TRP A O 1
ATOM 568 N N . SER A 1 72 ? -6.530 9.596 12.704 1.00 93.50 72 SER A N 1
ATOM 569 C CA . SER A 1 72 ? -7.803 9.502 13.422 1.00 93.50 72 SER A CA 1
ATOM 570 C C . SER A 1 72 ? -8.883 10.277 12.675 1.00 93.50 72 SER A C 1
ATOM 572 O O . SER A 1 72 ? -8.700 11.447 12.340 1.00 93.50 72 SER A O 1
ATOM 574 N N . MET A 1 73 ? -10.024 9.637 12.430 1.00 93.00 73 MET A N 1
ATOM 575 C CA . MET A 1 73 ? -11.231 10.314 11.963 1.00 93.00 73 MET A CA 1
ATOM 576 C C . MET A 1 73 ? -11.987 10.861 13.168 1.00 93.00 73 MET A C 1
ATOM 578 O O . MET A 1 73 ? -12.301 10.111 14.095 1.00 93.00 73 MET A O 1
ATOM 582 N N . LEU A 1 74 ? -12.271 12.163 13.147 1.00 93.25 74 LEU A N 1
ATOM 583 C CA . LEU A 1 74 ? -12.888 12.883 14.256 1.00 93.25 74 LEU A CA 1
ATOM 584 C C . LEU A 1 74 ? -14.321 13.307 13.912 1.00 93.25 74 LEU A C 1
ATOM 586 O O . LEU A 1 74 ? -14.592 13.737 12.793 1.00 93.25 74 LEU A O 1
ATOM 590 N N . VAL A 1 75 ? -15.212 13.246 14.898 1.00 91.56 75 VAL A N 1
ATOM 591 C CA . VAL A 1 75 ? -16.525 13.903 14.894 1.00 91.56 75 VAL A CA 1
ATOM 592 C C . VAL A 1 75 ? -16.706 14.577 16.255 1.00 91.56 75 VAL A C 1
ATOM 594 O O . VAL A 1 75 ? -16.386 13.980 17.281 1.00 91.56 75 VAL A O 1
ATOM 597 N N . ASP A 1 76 ? -17.116 15.845 16.283 1.00 93.12 76 ASP A N 1
ATOM 598 C CA . ASP A 1 76 ? -17.260 16.640 17.518 1.00 93.12 76 ASP A CA 1
ATOM 599 C C . ASP A 1 76 ? -16.021 16.615 18.440 1.00 93.12 76 ASP A C 1
ATOM 601 O O . ASP A 1 76 ? -16.118 16.575 19.668 1.00 93.12 76 ASP A O 1
ATOM 605 N N . GLY A 1 77 ? -14.826 16.584 17.840 1.00 89.81 77 GLY A N 1
ATOM 606 C CA . GLY A 1 77 ? -13.551 16.511 18.563 1.00 89.81 77 GLY A CA 1
ATOM 607 C C . GLY A 1 77 ? -13.215 15.136 19.156 1.00 89.81 77 GLY A C 1
ATOM 608 O O . GLY A 1 77 ? -12.194 15.003 19.826 1.00 89.81 77 GLY A O 1
ATOM 609 N N . LYS A 1 78 ? -14.029 14.105 18.904 1.00 90.25 78 LYS A N 1
ATOM 610 C CA . LYS A 1 78 ? -13.813 12.725 19.366 1.00 90.25 78 LYS A CA 1
ATOM 611 C C . LYS A 1 78 ? -13.468 11.810 18.199 1.00 90.25 78 LYS A C 1
ATOM 613 O O . LYS A 1 78 ? -14.084 11.907 17.140 1.00 90.25 78 LYS A O 1
ATOM 618 N N . SER A 1 79 ? -12.511 10.902 18.384 1.00 91.25 79 SER A N 1
ATOM 619 C CA . SER A 1 79 ? -12.207 9.898 17.365 1.00 91.25 79 SER A CA 1
ATOM 620 C C . SER A 1 79 ? -13.292 8.825 17.317 1.00 91.25 79 SER A C 1
ATOM 622 O O . SER A 1 79 ? -13.693 8.287 18.345 1.00 91.25 79 SER A O 1
ATOM 624 N N . PHE A 1 80 ? -13.773 8.507 16.115 1.00 90.81 80 PHE A N 1
ATOM 625 C CA . PHE A 1 80 ? -14.696 7.385 15.893 1.00 90.81 80 PHE A CA 1
ATOM 626 C C . PHE A 1 80 ? -14.057 6.253 15.079 1.00 90.81 80 PHE A C 1
ATOM 628 O O . PHE A 1 80 ? -14.539 5.122 15.120 1.00 90.81 80 PHE A O 1
ATOM 635 N N . ALA A 1 81 ? -12.949 6.527 14.387 1.00 91.38 81 ALA A N 1
ATOM 636 C CA . ALA A 1 81 ? -12.127 5.518 13.734 1.00 91.38 81 ALA A CA 1
ATOM 637 C C . ALA A 1 81 ? -10.653 5.928 13.750 1.00 91.38 81 ALA A C 1
ATOM 639 O O . ALA A 1 81 ? -10.329 7.114 13.663 1.00 91.38 81 ALA A O 1
ATOM 640 N N . GLU A 1 82 ? -9.763 4.943 13.816 1.00 93.62 82 GLU A N 1
ATOM 641 C CA . GLU A 1 82 ? -8.319 5.158 13.727 1.00 93.62 82 GLU A CA 1
ATOM 642 C C . GLU A 1 82 ? -7.676 4.165 12.772 1.00 93.62 82 GLU A C 1
ATOM 644 O O . GLU A 1 82 ? -8.024 2.989 12.755 1.00 93.62 82 GLU A O 1
ATOM 649 N N . ALA A 1 83 ? -6.704 4.634 12.002 1.00 92.25 83 ALA A N 1
ATOM 650 C CA . ALA A 1 83 ? -5.850 3.818 11.164 1.00 92.25 83 ALA A CA 1
ATOM 651 C C . ALA A 1 83 ? -4.405 3.965 11.638 1.00 92.25 83 ALA A C 1
ATOM 653 O O . ALA A 1 83 ? -3.905 5.076 11.812 1.00 92.25 83 ALA A O 1
ATOM 654 N N . GLU A 1 84 ? -3.731 2.843 11.846 1.00 91.94 84 GLU A N 1
ATOM 655 C CA . GLU A 1 84 ? -2.356 2.795 12.320 1.00 91.94 84 GLU A CA 1
ATOM 656 C C . GLU A 1 84 ? -1.502 1.946 11.380 1.00 91.94 84 GLU A C 1
ATOM 658 O O . GLU A 1 84 ? -1.822 0.788 11.113 1.00 91.94 84 GLU A O 1
ATOM 663 N N . ILE A 1 85 ? -0.396 2.520 10.907 1.00 91.12 85 ILE A N 1
ATOM 664 C CA . ILE A 1 85 ? 0.641 1.841 10.125 1.00 91.12 85 ILE A CA 1
ATOM 665 C C . ILE A 1 85 ? 1.908 1.808 10.977 1.00 91.12 85 ILE A C 1
ATOM 667 O O . ILE A 1 85 ? 2.361 2.855 11.446 1.00 91.12 85 ILE A O 1
ATOM 671 N N . ASN A 1 86 ? 2.495 0.623 11.151 1.00 91.19 86 ASN A N 1
ATOM 672 C CA . ASN A 1 86 ? 3.786 0.468 11.823 1.00 91.19 86 ASN A CA 1
ATOM 673 C C . ASN A 1 86 ? 4.892 0.052 10.862 1.00 91.19 86 ASN A C 1
ATOM 675 O O . ASN A 1 86 ? 4.657 -0.677 9.889 1.00 91.19 86 ASN A O 1
ATOM 679 N N . ASP A 1 87 ? 6.100 0.498 11.206 1.00 90.38 87 ASP A N 1
ATOM 680 C CA . ASP A 1 87 ? 7.354 0.191 10.527 1.00 90.38 87 ASP A CA 1
ATOM 681 C C . ASP A 1 87 ? 7.222 0.377 9.011 1.00 90.38 87 ASP A C 1
ATOM 683 O O . ASP A 1 87 ? 7.419 -0.552 8.228 1.00 90.38 87 ASP A O 1
ATOM 687 N N . MET A 1 88 ? 6.799 1.576 8.602 1.00 91.62 88 MET A N 1
ATOM 688 C CA . MET A 1 88 ? 6.669 1.931 7.196 1.00 91.62 88 MET A CA 1
ATOM 689 C C . MET A 1 88 ? 8.047 2.278 6.641 1.00 91.62 88 MET A C 1
ATOM 691 O O . MET A 1 88 ? 8.665 3.259 7.052 1.00 91.62 88 MET A O 1
ATOM 695 N N . ILE A 1 89 ? 8.503 1.486 5.681 1.00 93.12 89 ILE A N 1
ATOM 696 C CA . ILE A 1 89 ? 9.718 1.727 4.912 1.00 93.12 89 ILE A CA 1
ATOM 697 C C . ILE A 1 89 ? 9.292 2.011 3.476 1.00 93.12 89 ILE A C 1
ATOM 699 O O . ILE A 1 89 ? 8.580 1.217 2.856 1.00 93.12 89 ILE A O 1
ATOM 703 N N . TYR A 1 90 ? 9.712 3.159 2.965 1.00 93.31 90 TYR A N 1
ATOM 704 C CA . TYR A 1 90 ? 9.553 3.555 1.579 1.00 93.31 90 TYR A CA 1
ATOM 705 C C . TYR A 1 90 ? 10.930 3.694 0.943 1.00 93.31 90 TYR A C 1
ATOM 707 O O . TYR A 1 90 ? 11.660 4.641 1.236 1.00 93.31 90 TYR A O 1
ATOM 715 N N . ASP A 1 91 ? 11.255 2.763 0.056 1.00 95.12 91 ASP A N 1
ATOM 716 C CA . ASP A 1 91 ? 12.466 2.802 -0.751 1.00 95.12 91 ASP A CA 1
ATOM 717 C C . ASP A 1 91 ? 12.098 3.154 -2.188 1.00 95.12 91 ASP A C 1
ATOM 719 O O . ASP A 1 91 ? 11.238 2.528 -2.809 1.00 95.12 91 ASP A O 1
ATOM 723 N N . PHE A 1 92 ? 12.746 4.176 -2.725 1.00 93.50 92 PHE A N 1
ATOM 724 C CA . PHE A 1 92 ? 12.607 4.590 -4.108 1.00 93.50 92 PHE A CA 1
ATOM 725 C C . PHE A 1 92 ? 13.966 4.550 -4.787 1.00 93.50 92 PHE A C 1
ATOM 727 O O . PHE A 1 92 ? 14.853 5.331 -4.446 1.00 93.50 92 PHE A O 1
ATOM 734 N N . ASP A 1 93 ? 14.089 3.683 -5.785 1.00 91.88 93 ASP A N 1
ATOM 735 C CA . ASP A 1 93 ? 15.273 3.552 -6.623 1.00 91.88 93 ASP A CA 1
ATOM 736 C C . ASP A 1 93 ? 14.922 3.922 -8.060 1.00 91.88 93 ASP A C 1
ATOM 738 O O . ASP A 1 93 ? 14.018 3.345 -8.662 1.00 91.88 93 ASP A O 1
ATOM 742 N N . ARG A 1 94 ? 15.648 4.880 -8.634 1.00 88.94 94 ARG A N 1
ATOM 743 C CA . ARG A 1 94 ? 15.600 5.221 -10.055 1.00 88.94 94 ARG A CA 1
ATOM 744 C C . ARG A 1 94 ? 16.939 4.895 -10.690 1.00 88.94 94 ARG A C 1
ATOM 746 O O . ARG A 1 94 ? 17.970 5.388 -10.235 1.00 88.94 94 ARG A O 1
ATOM 753 N N . ASP A 1 95 ? 16.914 4.102 -11.753 1.00 84.25 95 ASP A N 1
ATOM 754 C CA . ASP A 1 95 ? 18.113 3.771 -12.513 1.00 84.25 95 ASP A CA 1
ATOM 755 C C . ASP A 1 95 ? 18.480 4.857 -13.546 1.00 84.25 95 ASP A C 1
ATOM 757 O O . ASP A 1 95 ? 17.741 5.811 -13.800 1.00 84.25 95 ASP A O 1
ATOM 761 N N . TYR A 1 96 ? 19.636 4.691 -14.192 1.00 78.62 96 TYR A N 1
ATOM 762 C CA . TYR A 1 96 ? 20.088 5.569 -15.278 1.00 78.62 96 TYR A CA 1
ATOM 763 C C . TYR A 1 96 ? 19.228 5.481 -16.551 1.00 78.62 96 TYR A C 1
ATOM 765 O O . TYR A 1 96 ? 19.454 6.238 -17.493 1.00 78.62 96 TYR A O 1
ATOM 773 N N . LYS A 1 97 ? 18.233 4.594 -16.601 1.00 79.88 97 LYS A N 1
ATOM 774 C CA . LYS A 1 97 ? 17.234 4.524 -17.674 1.00 79.88 97 LYS A CA 1
ATOM 775 C C . LYS A 1 97 ? 15.920 5.207 -17.270 1.00 79.88 97 LYS A C 1
ATOM 777 O O . LYS A 1 97 ? 14.911 5.030 -17.949 1.00 79.88 97 LYS A O 1
ATOM 782 N N . ASP A 1 98 ? 15.930 5.963 -16.167 1.00 72.44 98 ASP A N 1
ATOM 783 C CA . ASP A 1 98 ? 14.768 6.626 -15.568 1.00 72.44 98 ASP A CA 1
ATOM 784 C C . ASP A 1 98 ? 13.629 5.677 -15.181 1.00 72.44 98 ASP A C 1
ATOM 786 O O . ASP A 1 98 ? 12.480 6.095 -14.997 1.00 72.44 98 ASP A O 1
ATOM 790 N N . VAL A 1 99 ? 13.938 4.394 -15.008 1.00 82.62 99 VAL A N 1
ATOM 791 C CA . VAL A 1 99 ? 13.006 3.420 -14.461 1.00 82.62 99 VAL A CA 1
ATOM 792 C C . VAL A 1 99 ? 13.062 3.543 -12.945 1.00 82.62 99 VAL A C 1
ATOM 794 O O . VAL A 1 99 ? 14.079 3.254 -12.321 1.00 82.62 99 VAL A O 1
ATOM 797 N N . GLY A 1 100 ? 11.960 4.019 -12.366 1.00 87.81 100 GLY A N 1
ATOM 798 C CA . GLY A 1 100 ? 11.769 4.116 -10.923 1.00 87.81 100 GLY A CA 1
ATOM 799 C C . GLY A 1 100 ? 11.019 2.906 -10.372 1.00 87.81 100 GLY A C 1
ATOM 800 O O . GLY A 1 100 ? 9.951 2.565 -10.883 1.00 87.81 100 GLY A O 1
ATOM 801 N N . VAL A 1 101 ? 11.540 2.297 -9.312 1.00 90.12 101 VAL A N 1
ATOM 802 C CA . VAL A 1 101 ? 10.862 1.295 -8.489 1.00 90.12 101 VAL A CA 1
ATOM 803 C C . VAL A 1 101 ? 10.633 1.898 -7.110 1.00 90.12 101 VAL A C 1
ATOM 805 O O . VAL A 1 101 ? 11.561 2.384 -6.475 1.00 90.12 101 VAL A O 1
ATOM 808 N N . ALA A 1 102 ? 9.378 1.878 -6.670 1.00 92.94 102 ALA A N 1
ATOM 809 C CA . ALA A 1 102 ? 8.974 2.271 -5.329 1.00 92.94 102 ALA A CA 1
ATOM 810 C C . ALA A 1 102 ? 8.552 1.018 -4.559 1.00 92.94 102 ALA A C 1
ATOM 812 O O . ALA A 1 102 ? 7.595 0.344 -4.951 1.00 92.94 102 ALA A O 1
ATOM 813 N N . GLN A 1 103 ? 9.251 0.712 -3.474 1.00 92.25 103 GLN A N 1
ATOM 814 C CA . GLN A 1 103 ? 8.927 -0.374 -2.567 1.00 92.25 103 GLN A CA 1
ATOM 815 C C . GLN A 1 103 ? 8.365 0.201 -1.270 1.00 92.25 103 GLN A C 1
ATOM 817 O O . GLN A 1 103 ? 9.025 0.956 -0.563 1.00 92.25 103 GLN A O 1
ATOM 822 N N . PHE A 1 104 ? 7.131 -0.190 -0.962 1.00 89.44 104 PHE A N 1
ATOM 823 C CA . PHE A 1 104 ? 6.482 0.106 0.306 1.00 89.44 104 PHE A CA 1
ATOM 824 C C . PHE A 1 104 ? 6.435 -1.170 1.134 1.00 89.44 104 PHE A C 1
ATOM 826 O O . PHE A 1 104 ? 5.781 -2.140 0.747 1.00 89.44 104 PHE A O 1
ATOM 833 N N . THR A 1 105 ? 7.110 -1.159 2.275 1.00 90.31 105 THR A N 1
ATOM 834 C CA . THR A 1 105 ? 7.080 -2.252 3.245 1.00 90.31 105 THR A CA 1
ATOM 835 C C . THR A 1 105 ? 6.457 -1.734 4.530 1.00 90.31 105 THR A C 1
ATOM 837 O O . THR A 1 105 ? 6.796 -0.654 4.999 1.00 90.31 105 THR A O 1
ATOM 840 N N . THR A 1 106 ? 5.524 -2.489 5.096 1.00 90.38 106 THR A N 1
ATOM 841 C CA . THR A 1 106 ? 4.956 -2.225 6.420 1.00 90.38 106 THR A CA 1
ATOM 842 C C . THR A 1 106 ? 4.860 -3.537 7.171 1.00 90.38 106 THR A C 1
ATOM 844 O O . THR A 1 106 ? 4.614 -4.584 6.568 1.00 90.38 106 THR A O 1
ATOM 847 N N . LYS A 1 107 ? 5.064 -3.496 8.487 1.00 88.31 107 LYS A N 1
ATOM 848 C CA . LYS A 1 107 ? 4.940 -4.687 9.326 1.00 88.31 107 LYS A CA 1
ATOM 849 C C . LYS A 1 107 ? 3.483 -5.049 9.574 1.00 88.31 107 LYS A C 1
ATOM 851 O O . LYS A 1 107 ? 3.112 -6.214 9.477 1.00 88.31 107 LYS A O 1
ATOM 856 N N . TYR A 1 108 ? 2.662 -4.059 9.908 1.00 83.19 108 TYR A N 1
ATOM 857 C CA . TYR A 1 108 ? 1.229 -4.250 10.063 1.00 83.19 108 TYR A CA 1
ATOM 858 C C . TYR A 1 108 ? 0.462 -2.943 9.891 1.00 83.19 108 TYR A C 1
ATOM 860 O O . TYR A 1 108 ? 0.950 -1.850 10.186 1.00 83.19 108 TYR A O 1
ATOM 868 N N . PHE A 1 109 ? -0.784 -3.109 9.463 1.00 87.06 109 PHE A N 1
ATOM 869 C CA . PHE A 1 109 ? -1.780 -2.062 9.339 1.00 87.06 109 PHE A CA 1
ATOM 870 C C . PHE A 1 109 ? -3.010 -2.462 10.151 1.00 87.06 109 PHE A C 1
ATOM 872 O O . PHE A 1 109 ? -3.490 -3.591 10.023 1.00 87.06 109 PHE A O 1
ATOM 879 N N . VAL A 1 110 ? -3.494 -1.558 10.999 1.00 88.50 110 VAL A N 1
ATOM 880 C CA . VAL A 1 110 ? -4.676 -1.776 11.838 1.00 88.50 110 VAL A CA 1
ATOM 881 C C . VAL A 1 110 ? -5.683 -0.672 11.589 1.00 88.50 110 VAL A C 1
ATOM 883 O O . VAL A 1 110 ? -5.325 0.503 11.567 1.00 88.50 110 VAL A O 1
ATOM 886 N N . VAL A 1 111 ? -6.952 -1.055 11.478 1.00 90.62 111 VAL A N 1
ATOM 887 C CA . VAL A 1 111 ? -8.078 -0.119 11.530 1.00 90.62 111 VAL A CA 1
ATOM 888 C C . VAL A 1 111 ? -8.896 -0.413 12.780 1.00 90.62 111 VAL A C 1
ATOM 890 O O . VAL A 1 111 ? -9.334 -1.549 12.973 1.00 90.62 111 VAL A O 1
ATOM 893 N N . ARG A 1 112 ? -9.099 0.600 13.624 1.00 90.62 112 ARG A N 1
ATOM 894 C CA . ARG A 1 112 ? -9.873 0.525 14.864 1.00 90.62 112 ARG A CA 1
ATOM 895 C C . ARG A 1 112 ? -11.212 1.244 14.748 1.00 90.62 112 ARG A C 1
ATOM 897 O O . ARG A 1 112 ? -11.303 2.309 14.136 1.00 90.62 112 ARG A O 1
ATOM 904 N N . ASN A 1 113 ? -12.228 0.662 15.373 1.00 90.44 113 ASN A N 1
ATOM 905 C CA . ASN A 1 113 ? -13.512 1.285 15.655 1.00 90.44 113 ASN A CA 1
ATOM 906 C C . ASN A 1 113 ? -13.457 1.910 17.053 1.00 90.44 113 ASN A C 1
ATOM 908 O O . ASN A 1 113 ? -13.337 1.192 18.043 1.00 90.44 113 ASN A O 1
ATOM 912 N N . CYS A 1 114 ? -13.570 3.233 17.127 1.00 89.25 114 CYS A N 1
ATOM 913 C CA . CYS A 1 114 ? -13.487 3.978 18.384 1.00 89.25 114 CYS A CA 1
ATOM 914 C C . CYS A 1 114 ? -14.869 4.390 18.917 1.00 89.25 114 CYS A C 1
ATOM 916 O O . CYS A 1 114 ? -14.962 5.209 19.831 1.00 89.25 114 CYS A O 1
ATOM 918 N N . LEU A 1 115 ? -15.958 3.847 18.358 1.00 88.69 115 LEU A N 1
ATOM 919 C CA . LEU A 1 115 ? -17.302 4.123 18.855 1.00 88.69 115 LEU A CA 1
ATOM 920 C C . LEU A 1 115 ? -17.511 3.531 20.260 1.00 88.69 115 LEU A C 1
ATOM 922 O O . LEU A 1 115 ? -17.134 2.382 20.516 1.00 88.69 115 LEU A O 1
ATOM 926 N N . PRO A 1 116 ? -18.187 4.265 21.162 1.00 82.56 116 PRO A N 1
ATOM 927 C CA . PRO A 1 116 ? -18.570 3.731 22.461 1.00 82.56 116 PRO A CA 1
ATOM 928 C C . PRO A 1 116 ? -19.419 2.463 22.302 1.00 82.56 116 PRO A C 1
ATOM 930 O O . PRO A 1 116 ? -20.362 2.442 21.512 1.00 82.56 116 PRO A O 1
ATOM 933 N N . ASN A 1 117 ? -19.117 1.422 23.083 1.00 83.88 117 ASN A N 1
ATOM 934 C CA . ASN A 1 117 ? -19.838 0.139 23.087 1.00 83.88 117 ASN A CA 1
ATOM 935 C C . ASN A 1 117 ? -19.801 -0.639 21.756 1.00 83.88 117 ASN A C 1
ATOM 937 O O . ASN A 1 117 ? -20.700 -1.438 21.475 1.00 83.88 117 ASN A O 1
ATOM 941 N N . ALA A 1 118 ? -18.778 -0.429 20.924 1.00 83.12 118 ALA A N 1
ATOM 942 C CA . ALA A 1 118 ? -18.568 -1.255 19.743 1.00 83.12 118 ALA A CA 1
ATOM 943 C C . ALA A 1 118 ? -18.412 -2.740 20.126 1.00 83.12 118 ALA A C 1
ATOM 945 O O . ALA A 1 118 ? -17.680 -3.086 21.048 1.00 83.12 118 ALA A O 1
ATOM 946 N N . LYS A 1 119 ? -19.079 -3.637 19.386 1.00 80.50 119 LYS A N 1
ATOM 947 C CA . LYS A 1 119 ? -18.937 -5.096 19.576 1.00 80.50 119 LYS A CA 1
ATOM 948 C C . LYS A 1 119 ? -17.546 -5.622 19.193 1.00 80.50 119 LYS A C 1
ATOM 950 O O . LYS A 1 119 ? -17.171 -6.697 19.640 1.00 80.50 119 LYS A O 1
ATOM 955 N N . SER A 1 120 ? -16.836 -4.893 18.331 1.00 77.69 120 SER A N 1
ATOM 956 C CA . SER A 1 120 ? -15.458 -5.155 17.913 1.00 77.69 120 SER A CA 1
ATOM 957 C C . SER A 1 120 ? -14.749 -3.819 17.752 1.00 77.69 120 SER A C 1
ATOM 959 O O . SER A 1 120 ? -15.263 -2.921 17.077 1.00 77.69 120 SER A O 1
ATOM 961 N N . A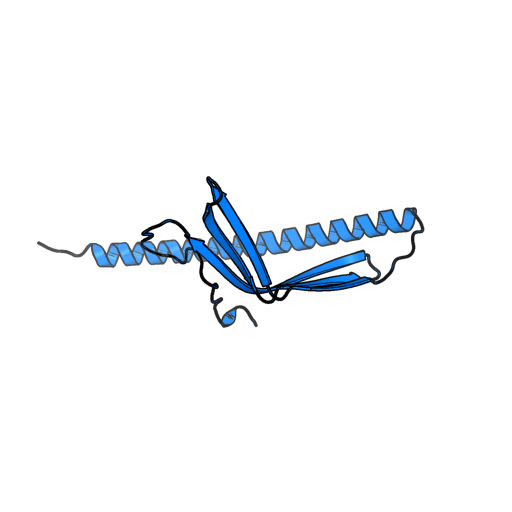SP A 1 121 ? -13.587 -3.704 18.373 1.00 77.56 121 ASP A N 1
ATOM 962 C CA . ASP A 1 121 ? -12.696 -2.549 18.350 1.00 77.56 121 ASP A CA 1
ATOM 963 C C . ASP A 1 121 ? -11.709 -2.601 17.174 1.00 77.56 121 ASP A C 1
ATOM 965 O O . ASP A 1 121 ? -11.228 -1.562 16.739 1.00 77.56 121 ASP A O 1
ATOM 969 N N . MET A 1 122 ? -11.451 -3.779 16.600 1.00 78.06 122 MET A N 1
ATOM 970 C CA . MET A 1 122 ? -10.601 -3.971 15.422 1.00 78.06 122 MET A CA 1
ATOM 971 C C . MET A 1 122 ? -11.457 -4.305 14.189 1.00 78.06 122 MET A C 1
ATOM 973 O O . MET A 1 122 ? -12.197 -5.290 14.179 1.00 78.06 122 MET A O 1
ATOM 977 N N . LEU A 1 123 ? -11.375 -3.468 13.151 1.00 69.62 123 LEU A N 1
ATOM 978 C CA . LEU A 1 123 ? -12.117 -3.608 11.886 1.00 69.62 123 LEU A CA 1
ATOM 979 C C . LEU A 1 123 ? -11.300 -4.318 10.804 1.00 69.62 123 LEU A C 1
ATOM 981 O O . LEU A 1 123 ? -11.852 -5.044 9.981 1.00 69.62 123 LEU A O 1
ATOM 985 N N . LEU A 1 124 ? -9.985 -4.108 10.810 1.00 72.06 124 LEU A N 1
ATOM 986 C CA . LEU A 1 124 ? -9.046 -4.765 9.912 1.00 72.06 124 LEU A CA 1
ATOM 987 C C . LEU A 1 124 ? -7.786 -5.113 10.708 1.00 72.06 124 LEU A C 1
ATOM 989 O O . LEU A 1 124 ? -7.142 -4.223 11.268 1.00 72.06 124 LEU A O 1
ATOM 993 N N . SER A 1 125 ? -7.456 -6.402 10.774 1.00 62.88 125 SER A N 1
ATOM 994 C CA . SER A 1 125 ? -6.199 -6.902 11.333 1.00 62.88 125 SER A CA 1
ATOM 995 C C . SER A 1 125 ? -5.175 -7.133 10.222 1.00 62.88 125 SER A C 1
ATOM 997 O O . SER A 1 125 ? -5.536 -7.225 9.047 1.00 62.88 125 SER A O 1
ATOM 999 N N . ALA A 1 126 ? -3.901 -7.286 10.595 1.00 63.00 126 ALA A N 1
ATOM 1000 C CA . ALA A 1 126 ? -2.851 -7.668 9.657 1.00 63.00 126 ALA A CA 1
ATOM 1001 C C . ALA A 1 126 ? -3.283 -8.900 8.839 1.00 63.00 126 ALA A C 1
ATOM 1003 O O . ALA A 1 126 ? -3.643 -9.940 9.396 1.00 63.00 126 ALA A O 1
ATOM 1004 N N . TRP A 1 127 ? -3.288 -8.761 7.513 1.00 58.22 127 TRP A N 1
ATOM 1005 C CA . TRP A 1 127 ? -3.495 -9.885 6.609 1.00 58.22 127 TRP A CA 1
ATOM 1006 C C . TRP A 1 127 ? -2.292 -10.818 6.737 1.00 58.22 127 TRP A C 1
ATOM 1008 O O . TRP A 1 127 ? -1.165 -10.383 6.518 1.00 58.22 127 TRP A O 1
ATOM 1018 N N . ASN A 1 128 ? -2.525 -12.086 7.077 1.00 63.56 128 ASN A N 1
ATOM 1019 C CA . ASN A 1 128 ? -1.495 -13.121 7.024 1.00 63.56 128 ASN A CA 1
ATOM 1020 C C . ASN A 1 128 ? -1.500 -13.722 5.611 1.00 63.56 128 ASN A C 1
ATOM 1022 O O . ASN A 1 128 ? -2.351 -14.573 5.331 1.00 63.56 128 ASN A O 1
ATOM 1026 N N . PRO A 1 129 ? -0.615 -13.288 4.690 1.00 56.78 129 PRO A N 1
ATOM 1027 C CA . PRO A 1 129 ? -0.557 -13.902 3.375 1.00 56.78 129 PRO A CA 1
ATOM 1028 C C . PRO A 1 129 ? -0.169 -15.384 3.505 1.00 56.78 129 PRO A C 1
ATOM 1030 O O . PRO A 1 129 ? 0.637 -15.735 4.371 1.00 56.78 129 PRO A O 1
ATOM 1033 N N . PRO A 1 130 ? -0.712 -16.268 2.649 1.00 67.12 130 PRO A N 1
ATOM 1034 C CA . PRO A 1 130 ? -0.271 -17.655 2.581 1.00 67.12 130 PRO A CA 1
ATOM 1035 C C . PRO A 1 130 ? 1.250 -17.743 2.392 1.00 67.12 130 PRO A C 1
ATOM 1037 O O . PRO A 1 130 ? 1.815 -17.037 1.555 1.00 67.12 130 PRO A O 1
ATOM 1040 N N . ALA A 1 131 ? 1.911 -18.639 3.134 1.00 66.12 131 ALA A N 1
ATOM 1041 C CA . ALA A 1 131 ? 3.376 -18.794 3.129 1.00 66.12 131 ALA A CA 1
ATOM 1042 C C . ALA A 1 131 ? 3.973 -19.079 1.731 1.00 66.12 131 ALA A C 1
ATOM 1044 O O . ALA A 1 131 ? 5.154 -18.865 1.475 1.00 66.12 131 ALA A O 1
ATOM 1045 N N . GLU A 1 132 ? 3.139 -19.552 0.813 1.00 71.50 132 GLU A N 1
ATOM 1046 C CA . GLU A 1 132 ? 3.437 -19.860 -0.584 1.00 71.50 132 GLU A CA 1
ATOM 1047 C C . GLU A 1 132 ? 3.575 -18.635 -1.510 1.00 71.50 132 GLU A C 1
ATOM 1049 O O . GLU A 1 132 ? 4.026 -18.795 -2.639 1.00 71.50 132 GLU A O 1
ATOM 1054 N N . TRP A 1 133 ? 3.230 -17.416 -1.072 1.00 58.91 133 TRP A N 1
ATOM 1055 C CA . TRP A 1 133 ? 3.319 -16.198 -1.905 1.00 58.91 133 TRP A CA 1
ATOM 1056 C C . TRP A 1 133 ? 4.692 -15.500 -1.867 1.00 58.91 133 TRP A C 1
ATOM 1058 O O . TRP A 1 133 ? 4.877 -14.490 -2.541 1.00 58.91 133 TRP A O 1
ATOM 1068 N N . GLY A 1 134 ? 5.648 -16.035 -1.100 1.00 56.66 134 GLY A N 1
ATOM 1069 C CA . GLY A 1 134 ? 7.025 -15.534 -0.985 1.00 56.66 134 GLY A CA 1
ATOM 1070 C C . GLY A 1 134 ? 8.089 -16.389 -1.687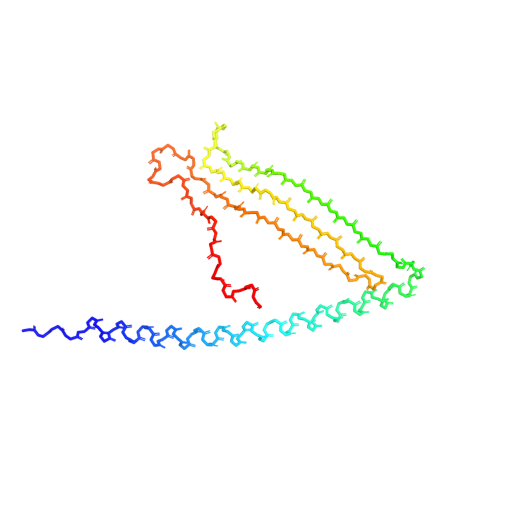 1.00 56.66 134 GLY A C 1
ATOM 1071 O O . GLY A 1 134 ? 9.255 -16.304 -1.308 1.00 56.66 134 GLY A O 1
ATOM 1072 N N . LYS A 1 135 ? 7.701 -17.241 -2.647 1.00 41.41 135 LYS A N 1
ATOM 1073 C CA . LYS A 1 135 ? 8.622 -18.029 -3.487 1.00 41.41 135 LYS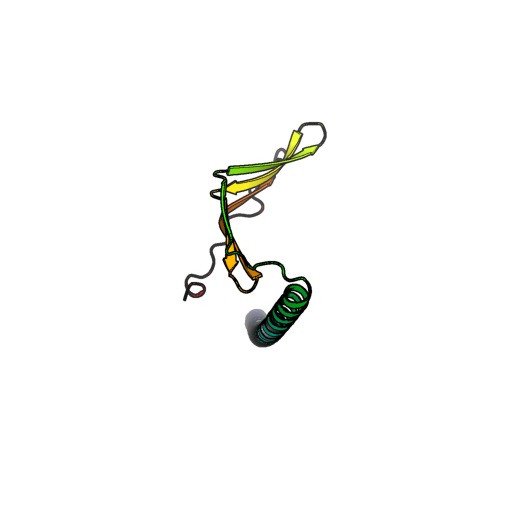 A CA 1
ATOM 1074 C C . LYS A 1 135 ? 8.630 -17.538 -4.927 1.00 41.41 135 LYS A C 1
ATOM 1076 O O . LYS A 1 135 ? 7.528 -17.271 -5.457 1.00 41.41 135 LYS A O 1
#

Secondary structure (DSSP, 8-state):
----HHHHHHHHHHHHHHHHHHHHHHHHHHHHHHHHHHHHHHHHHHHHHHHHTTPPP--EEEEEEEEEEEEEEEETTEEEEEEEEEEEEEEEEE-TT--EEEEEE-SEEEEEE-STT-S-SEEEPPP---GGGG-